Protein AF-A0A0Q9NPB4-F1 (afdb_monomer_lite)

Radius of gyration: 20.24 Å; chains: 1; bounding box: 43×27×47 Å

pLDDT: mean 80.8, std 11.0, range [45.16, 92.0]

Structure (mmCIF, N/CA/C/O backbone):
data_AF-A0A0Q9NPB4-F1
#
_entry.id   AF-A0A0Q9NPB4-F1
#
loop_
_atom_site.group_PDB
_atom_site.id
_atom_site.type_symbol
_atom_site.label_atom_id
_atom_site.label_alt_id
_atom_site.label_comp_id
_atom_site.label_asym_id
_atom_site.label_entity_id
_atom_site.label_seq_id
_atom_site.pdbx_PDB_ins_code
_atom_site.Cartn_x
_atom_site.Cartn_y
_atom_site.Cartn_z
_atom_site.occupancy
_atom_site.B_iso_or_equiv
_atom_site.auth_seq_id
_atom_site.au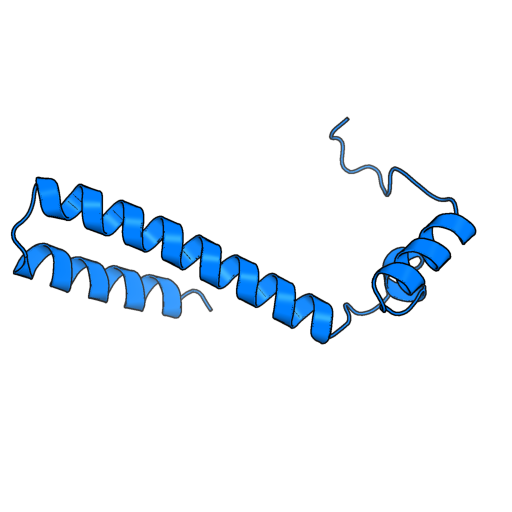th_comp_id
_atom_site.auth_asym_id
_atom_site.auth_atom_id
_atom_site.pdbx_PDB_model_num
ATOM 1 N N . MET A 1 1 ? 19.159 12.283 1.262 1.00 46.78 1 MET A N 1
ATOM 2 C CA . MET A 1 1 ? 18.423 13.442 0.707 1.00 46.78 1 MET A CA 1
ATOM 3 C C . MET A 1 1 ? 17.419 12.839 -0.267 1.00 46.78 1 MET A C 1
ATOM 5 O O . MET A 1 1 ? 17.871 12.100 -1.120 1.00 46.78 1 MET A O 1
ATOM 9 N N . ARG A 1 2 ? 16.092 12.804 -0.079 1.00 48.84 2 ARG A N 1
ATOM 10 C CA . ARG A 1 2 ? 15.088 13.660 0.595 1.00 48.84 2 ARG A CA 1
ATOM 11 C C . ARG A 1 2 ? 14.595 14.885 -0.191 1.00 48.84 2 ARG A C 1
ATOM 13 O O . ARG A 1 2 ? 13.783 15.618 0.353 1.00 48.84 2 ARG A O 1
ATOM 20 N N . ASP A 1 3 ? 14.970 14.988 -1.463 1.00 49.72 3 ASP A N 1
ATOM 21 C CA . ASP A 1 3 ? 14.446 15.962 -2.423 1.00 49.72 3 ASP A CA 1
ATOM 22 C C . ASP A 1 3 ? 14.031 15.181 -3.678 1.00 49.72 3 ASP A C 1
ATOM 24 O O . ASP A 1 3 ? 14.808 14.368 -4.171 1.00 49.72 3 ASP A O 1
ATOM 28 N N . GLY A 1 4 ? 12.775 15.308 -4.108 1.00 52.94 4 GLY A N 1
ATOM 29 C CA . GLY A 1 4 ? 12.130 14.468 -5.129 1.00 52.94 4 GLY A CA 1
ATOM 30 C C . GLY A 1 4 ? 12.611 14.694 -6.566 1.00 52.94 4 GLY A C 1
ATOM 31 O O . GLY A 1 4 ? 11.778 14.812 -7.457 1.00 52.94 4 GLY A O 1
ATOM 32 N N . ASP A 1 5 ? 13.922 14.750 -6.791 1.00 59.16 5 ASP A N 1
ATOM 33 C CA . ASP A 1 5 ? 14.554 15.080 -8.075 1.00 59.16 5 ASP A CA 1
ATOM 34 C C . ASP A 1 5 ? 14.965 13.821 -8.866 1.00 59.16 5 ASP A C 1
ATOM 36 O O . ASP A 1 5 ? 16.079 13.681 -9.366 1.00 59.16 5 ASP A O 1
ATOM 40 N N . GLY A 1 6 ? 14.041 12.859 -8.942 1.00 61.62 6 GLY A N 1
ATOM 41 C CA . GLY A 1 6 ? 14.217 11.618 -9.697 1.00 61.62 6 GLY A CA 1
ATOM 42 C C . GLY A 1 6 ? 14.843 10.451 -8.916 1.00 61.62 6 GLY A C 1
ATOM 43 O O . GLY A 1 6 ? 15.166 10.563 -7.729 1.00 61.62 6 GLY A O 1
ATOM 44 N N . PRO A 1 7 ? 14.939 9.269 -9.552 1.00 65.12 7 PRO A N 1
ATOM 45 C CA . PRO A 1 7 ? 15.447 8.067 -8.906 1.00 65.12 7 PRO A CA 1
ATOM 46 C C . PRO A 1 7 ? 16.934 8.213 -8.555 1.00 65.12 7 PRO A C 1
ATOM 48 O O . PRO A 1 7 ? 17.761 8.557 -9.393 1.00 65.12 7 PRO A O 1
ATOM 51 N N . LEU A 1 8 ? 17.281 7.880 -7.305 1.00 67.25 8 LEU A N 1
ATOM 52 C CA . LEU A 1 8 ? 18.660 7.885 -6.780 1.00 67.25 8 LEU A CA 1
ATOM 53 C C . LEU A 1 8 ? 19.601 6.918 -7.522 1.00 67.25 8 LEU A C 1
ATOM 55 O O . LEU A 1 8 ? 20.815 6.976 -7.338 1.00 67.25 8 LEU A O 1
ATOM 59 N N . VAL A 1 9 ? 19.036 6.003 -8.309 1.00 69.50 9 VAL A N 1
ATOM 60 C CA . VAL A 1 9 ? 19.733 4.953 -9.044 1.00 69.50 9 VAL A CA 1
ATOM 61 C C . VAL A 1 9 ? 19.194 4.935 -10.468 1.00 69.50 9 VAL A C 1
ATOM 63 O O . VAL A 1 9 ? 17.995 4.768 -10.671 1.00 69.50 9 VAL A O 1
ATOM 66 N N . THR A 1 10 ? 20.088 5.092 -11.440 1.00 79.62 10 THR A N 1
ATOM 67 C CA . THR A 1 10 ? 19.782 5.099 -12.881 1.00 79.62 10 THR A CA 1
ATOM 68 C C . THR A 1 10 ? 20.453 3.949 -13.635 1.00 79.62 10 THR A C 1
ATOM 70 O O . THR A 1 10 ? 20.364 3.877 -14.858 1.00 79.62 10 THR A O 1
ATOM 73 N N . ASP A 1 11 ? 21.132 3.045 -12.922 1.00 90.12 11 ASP A N 1
ATOM 74 C CA . ASP A 1 11 ? 21.741 1.857 -13.516 1.00 90.12 11 ASP A CA 1
ATOM 75 C C . ASP A 1 11 ? 20.652 0.865 -13.942 1.00 90.12 11 ASP A C 1
ATOM 77 O O . ASP A 1 11 ? 20.013 0.215 -13.111 1.00 90.12 11 ASP A O 1
ATOM 81 N N . ILE A 1 12 ? 20.449 0.763 -15.254 1.00 89.62 12 ILE A N 1
ATOM 82 C CA . ILE A 1 12 ? 19.422 -0.080 -15.867 1.00 89.62 12 ILE A CA 1
ATOM 83 C C . ILE A 1 12 ? 19.646 -1.555 -15.523 1.00 89.62 12 ILE A C 1
ATOM 85 O O . ILE A 1 12 ? 18.686 -2.238 -15.183 1.00 89.62 12 ILE A O 1
ATOM 89 N N . ALA A 1 13 ? 20.893 -2.038 -15.525 1.00 91.00 13 ALA A N 1
ATOM 90 C CA . ALA A 1 13 ? 21.182 -3.447 -15.254 1.00 91.00 13 ALA A CA 1
ATOM 91 C C . ALA A 1 13 ? 20.838 -3.820 -13.804 1.00 91.00 13 ALA A C 1
ATOM 93 O O . ALA A 1 13 ? 20.303 -4.897 -13.534 1.00 91.00 13 ALA A O 1
ATOM 94 N N . LEU A 1 14 ? 21.095 -2.906 -12.864 1.00 91.62 14 LEU A N 1
ATOM 95 C CA . LEU A 1 14 ? 20.703 -3.079 -11.468 1.00 91.62 14 LEU A CA 1
ATOM 96 C C . LEU A 1 14 ? 19.176 -3.082 -11.305 1.00 91.62 14 LEU A C 1
ATOM 98 O O . LEU A 1 14 ? 18.637 -3.917 -10.580 1.00 91.62 14 LEU A O 1
ATOM 102 N N . LEU A 1 15 ? 18.474 -2.160 -11.967 1.00 91.12 15 LEU A N 1
ATOM 103 C CA . LEU A 1 15 ? 17.014 -2.063 -11.896 1.00 91.12 15 LEU A CA 1
ATOM 104 C C . LEU A 1 15 ? 16.327 -3.282 -12.528 1.00 91.12 15 LEU A C 1
ATOM 106 O O . LEU A 1 15 ? 15.353 -3.782 -11.969 1.00 91.12 15 LEU A O 1
ATOM 110 N N . GLU A 1 16 ? 16.857 -3.807 -13.631 1.00 91.62 16 GLU A N 1
ATOM 111 C CA . GLU A 1 16 ? 16.378 -5.046 -14.253 1.00 91.62 16 GLU A CA 1
ATOM 112 C C . GLU A 1 16 ? 16.589 -6.261 -13.343 1.00 91.62 16 GLU A C 1
ATOM 114 O O . GLU A 1 16 ? 15.656 -7.037 -13.134 1.00 91.62 16 GLU A O 1
ATOM 119 N N . ALA A 1 17 ? 17.766 -6.392 -12.722 1.00 92.00 17 ALA A N 1
ATOM 120 C CA . ALA A 1 17 ? 18.039 -7.473 -11.773 1.00 92.00 17 ALA A CA 1
ATOM 121 C C . ALA A 1 17 ? 17.135 -7.399 -10.527 1.00 92.00 17 ALA A C 1
ATOM 123 O O . ALA A 1 17 ? 16.681 -8.422 -10.010 1.00 92.00 17 ALA A O 1
ATOM 124 N N . LEU A 1 18 ? 16.832 -6.189 -10.044 1.00 90.88 18 LEU A N 1
ATOM 125 C CA . LEU A 1 18 ? 15.863 -5.989 -8.965 1.00 90.88 18 LEU A CA 1
ATOM 126 C C . LEU A 1 18 ? 14.444 -6.358 -9.407 1.00 90.88 18 LEU A C 1
ATOM 128 O O . LEU A 1 18 ? 13.721 -7.002 -8.647 1.00 90.88 18 LEU A O 1
ATOM 132 N N . ALA A 1 19 ? 14.044 -5.982 -10.622 1.00 90.75 19 ALA A N 1
ATOM 133 C CA . ALA A 1 19 ? 12.740 -6.344 -11.160 1.00 90.75 19 ALA A CA 1
ATOM 134 C C . ALA A 1 19 ? 12.579 -7.870 -11.249 1.00 90.75 19 ALA A C 1
ATOM 136 O O . ALA A 1 19 ? 11.566 -8.405 -10.799 1.00 90.75 19 ALA A O 1
ATOM 137 N N . GLU A 1 20 ? 13.610 -8.575 -11.720 1.00 91.56 20 GLU A N 1
ATOM 138 C CA . GLU A 1 20 ? 13.653 -10.038 -11.739 1.00 91.56 20 GLU A CA 1
ATOM 139 C C . GLU A 1 20 ? 13.551 -10.628 -10.325 1.00 91.56 20 GLU A C 1
ATOM 141 O O . GLU A 1 20 ? 12.705 -11.488 -10.077 1.00 91.56 20 GLU A O 1
ATOM 146 N N . PHE A 1 21 ? 14.342 -10.121 -9.372 1.00 89.81 21 PHE A N 1
ATOM 147 C CA . PHE A 1 21 ? 14.314 -10.573 -7.978 1.00 89.81 21 PHE A CA 1
ATOM 148 C C . PHE A 1 21 ? 12.920 -10.446 -7.345 1.00 89.81 21 PHE A C 1
ATOM 150 O O . PHE A 1 21 ? 12.458 -11.352 -6.648 1.00 89.81 21 PHE A O 1
ATOM 157 N N . PHE A 1 22 ? 12.230 -9.332 -7.599 1.00 87.50 22 PHE A N 1
ATOM 158 C CA . PHE A 1 22 ? 10.873 -9.101 -7.104 1.00 87.50 22 PHE A CA 1
ATOM 159 C C . PHE A 1 22 ? 9.783 -9.747 -7.976 1.00 87.50 22 PHE A C 1
ATOM 161 O O . PHE A 1 22 ? 8.608 -9.724 -7.598 1.00 87.50 22 PHE A O 1
ATOM 168 N N . GLY A 1 23 ? 10.147 -10.354 -9.110 1.00 86.94 23 GLY A N 1
ATOM 169 C CA . GLY A 1 23 ? 9.220 -10.987 -10.046 1.00 86.94 23 GLY A CA 1
ATOM 170 C C . GLY A 1 23 ? 8.246 -9.998 -10.692 1.00 86.94 23 GLY A C 1
ATOM 171 O O . GLY A 1 23 ? 7.075 -10.332 -10.887 1.00 86.94 23 GLY A O 1
ATOM 172 N N . VAL A 1 24 ? 8.704 -8.776 -10.969 1.00 90.25 24 VAL A N 1
ATOM 173 C CA . VAL A 1 24 ? 7.944 -7.716 -11.645 1.00 90.25 24 VAL A CA 1
ATOM 174 C C . VAL A 1 24 ? 8.523 -7.458 -13.043 1.00 90.25 24 VAL A C 1
ATOM 176 O O . VAL A 1 24 ? 9.688 -7.768 -13.288 1.00 90.25 24 VAL A O 1
ATOM 179 N N . PRO A 1 25 ? 7.744 -6.907 -13.990 1.00 89.19 25 PRO A N 1
ATOM 180 C CA . PRO A 1 25 ? 8.268 -6.527 -15.299 1.00 89.19 25 PRO A CA 1
ATOM 181 C C . PRO A 1 25 ? 9.422 -5.525 -15.165 1.00 89.19 25 PRO A C 1
ATOM 183 O O . PRO A 1 25 ? 9.298 -4.567 -14.410 1.00 89.19 25 PRO A O 1
ATOM 186 N N . GLY A 1 26 ? 10.509 -5.695 -15.927 1.00 87.38 26 GLY A N 1
ATOM 187 C CA . GLY A 1 26 ? 11.666 -4.781 -15.894 1.00 87.38 26 GLY A CA 1
ATOM 188 C C . GLY A 1 26 ? 11.290 -3.314 -16.118 1.00 87.38 26 GLY A C 1
ATOM 189 O O . GLY A 1 26 ? 11.729 -2.439 -15.373 1.00 87.38 26 GLY A O 1
ATOM 190 N N . ALA A 1 27 ? 10.369 -3.078 -17.060 1.00 88.81 27 ALA A N 1
ATOM 191 C CA . ALA A 1 27 ? 9.816 -1.759 -17.364 1.00 88.81 27 ALA A CA 1
ATOM 192 C C . ALA A 1 27 ? 9.236 -1.043 -16.133 1.00 88.81 27 ALA A C 1
ATOM 194 O O . ALA A 1 27 ? 9.313 0.176 -16.070 1.00 88.81 27 ALA A O 1
ATOM 195 N N . TYR A 1 28 ? 8.742 -1.779 -15.128 1.00 87.25 28 TYR A N 1
ATOM 196 C CA . TYR A 1 28 ? 8.196 -1.195 -13.899 1.00 87.25 28 TYR A CA 1
ATOM 197 C C . TYR A 1 28 ? 9.204 -0.317 -13.145 1.00 87.25 28 TYR A C 1
ATOM 199 O O . TYR A 1 28 ? 8.823 0.664 -12.512 1.00 87.25 28 TYR A O 1
ATOM 207 N N . LEU A 1 29 ? 10.490 -0.679 -13.183 1.00 87.44 29 LEU A N 1
ATOM 208 C CA . LEU A 1 29 ? 11.545 0.059 -12.487 1.00 87.44 29 LEU A CA 1
ATOM 209 C C . LEU A 1 29 ? 12.371 0.950 -13.423 1.00 87.44 29 L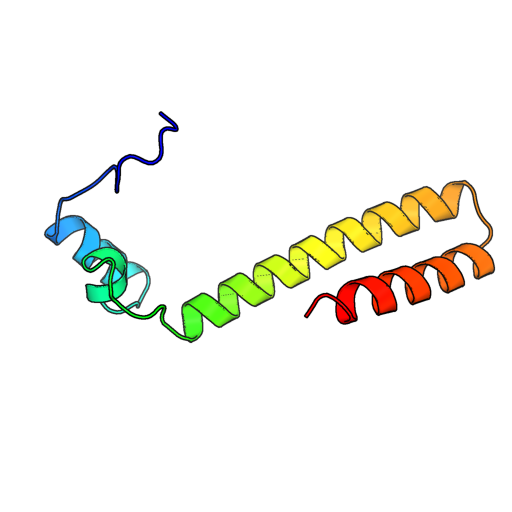EU A C 1
ATOM 211 O O . LEU A 1 29 ? 13.041 1.858 -12.935 1.00 87.44 29 LEU A O 1
ATOM 215 N N . THR A 1 30 ? 12.338 0.705 -14.736 1.00 88.12 30 THR A N 1
ATOM 216 C CA . THR A 1 30 ? 13.164 1.420 -15.725 1.00 88.12 30 THR A CA 1
ATOM 217 C C . THR A 1 30 ? 12.402 2.471 -16.532 1.00 88.12 30 THR A C 1
ATOM 219 O O . THR A 1 30 ? 13.023 3.420 -17.009 1.00 88.12 30 THR A O 1
ATOM 222 N N . ASP A 1 31 ? 11.078 2.349 -16.659 1.00 86.69 31 ASP A N 1
ATOM 223 C CA . ASP A 1 31 ? 10.220 3.278 -17.395 1.00 86.69 31 ASP A CA 1
ATOM 224 C C . ASP A 1 31 ? 9.211 3.966 -16.451 1.00 86.69 31 ASP A C 1
ATOM 226 O O . ASP A 1 31 ? 8.280 3.317 -15.958 1.00 86.69 31 ASP A O 1
ATOM 230 N N . PRO A 1 32 ? 9.342 5.290 -16.226 1.00 78.69 32 PRO A N 1
ATOM 231 C CA . PRO A 1 32 ? 8.396 6.076 -15.431 1.00 78.69 32 PRO A CA 1
ATOM 232 C C . PRO A 1 32 ? 6.957 6.082 -15.968 1.00 78.69 32 PRO A C 1
ATOM 234 O O . PRO A 1 32 ? 6.040 6.412 -15.219 1.00 78.69 32 PRO A O 1
ATOM 237 N N . GLY A 1 33 ? 6.759 5.782 -17.255 1.00 80.56 33 GLY A N 1
ATOM 238 C CA . GLY A 1 33 ? 5.445 5.697 -17.894 1.00 80.56 33 GLY A CA 1
ATOM 239 C C . GLY A 1 33 ? 4.806 4.310 -17.831 1.00 80.56 33 GLY A C 1
ATOM 240 O O . GLY A 1 33 ? 3.677 4.150 -18.298 1.00 80.56 33 GLY A O 1
ATOM 241 N N . SER A 1 34 ? 5.501 3.310 -17.284 1.00 84.94 34 SER A N 1
ATOM 242 C CA . SER A 1 34 ? 4.980 1.947 -17.213 1.00 84.94 34 SER A CA 1
ATOM 243 C C . SER A 1 34 ? 3.845 1.814 -16.195 1.00 84.94 34 SER A C 1
ATOM 245 O O . SER A 1 34 ? 3.831 2.443 -15.133 1.00 84.94 34 SER A O 1
ATOM 247 N N . GLU A 1 35 ? 2.868 0.967 -16.515 1.00 84.50 35 GLU A N 1
ATOM 248 C CA . GLU A 1 35 ? 1.785 0.664 -15.587 1.00 84.50 35 GLU A CA 1
ATOM 249 C C . GLU A 1 35 ? 2.290 -0.160 -14.400 1.00 84.50 35 GLU A C 1
ATOM 251 O O . GLU A 1 35 ? 3.098 -1.087 -14.533 1.00 84.50 35 GLU A O 1
ATOM 256 N N . MET A 1 36 ? 1.761 0.151 -13.217 1.00 84.12 36 MET A N 1
ATOM 257 C CA . MET A 1 36 ? 2.032 -0.627 -12.018 1.00 84.12 36 MET A CA 1
ATOM 258 C C . MET A 1 36 ? 1.444 -2.040 -12.172 1.00 84.12 36 MET A C 1
ATOM 260 O O . MET A 1 36 ? 0.249 -2.180 -12.435 1.00 84.12 36 MET A O 1
ATOM 264 N N . PRO A 1 37 ? 2.233 -3.110 -11.956 1.00 87.75 37 PRO A N 1
ATOM 265 C CA . PRO A 1 37 ? 1.720 -4.467 -12.038 1.00 87.75 37 PRO A CA 1
ATOM 266 C C . PRO A 1 37 ? 0.590 -4.690 -11.029 1.00 87.75 37 PRO A C 1
ATOM 268 O O . PRO A 1 37 ? 0.765 -4.439 -9.835 1.00 87.75 37 PRO A O 1
ATOM 271 N N . ALA A 1 38 ? -0.528 -5.264 -11.478 1.00 83.00 38 ALA A N 1
ATOM 272 C CA . ALA A 1 38 ? -1.716 -5.497 -10.646 1.00 83.00 38 ALA A CA 1
ATOM 273 C C . ALA A 1 38 ? -1.418 -6.254 -9.334 1.00 83.00 38 ALA A C 1
ATOM 275 O O . ALA A 1 38 ? -2.035 -6.011 -8.298 1.00 83.00 38 ALA A O 1
ATOM 276 N N . ARG A 1 39 ? -0.427 -7.160 -9.346 1.00 82.50 39 ARG A N 1
ATOM 277 C CA . ARG A 1 39 ? 0.039 -7.859 -8.137 1.00 82.50 39 ARG A CA 1
ATOM 278 C C . ARG A 1 39 ? 0.647 -6.898 -7.111 1.00 82.50 39 ARG A C 1
ATOM 280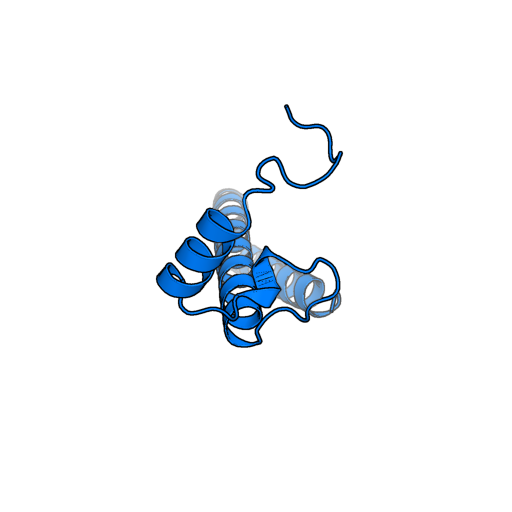 O O . ARG A 1 39 ? 0.366 -7.039 -5.924 1.00 82.50 39 ARG A O 1
ATOM 287 N N . VAL A 1 40 ? 1.481 -5.960 -7.558 1.00 84.88 40 VAL A N 1
ATOM 288 C CA . VAL A 1 40 ? 2.130 -4.963 -6.694 1.00 84.88 40 VAL A CA 1
ATOM 289 C C . VAL A 1 40 ? 1.077 -4.019 -6.127 1.00 84.88 40 VAL A C 1
ATOM 291 O O . VAL A 1 40 ? 1.062 -3.774 -4.923 1.00 84.88 40 VAL A O 1
ATOM 294 N N . GLU A 1 41 ? 0.141 -3.571 -6.963 1.00 85.31 41 GLU A N 1
ATOM 295 C CA . GLU A 1 41 ? -0.983 -2.742 -6.533 1.00 85.31 41 GLU A CA 1
ATOM 296 C C . GLU A 1 41 ? -1.814 -3.425 -5.437 1.00 85.31 41 GLU A C 1
ATOM 298 O O . GLU A 1 41 ? -2.015 -2.855 -4.363 1.00 85.31 41 GLU A O 1
ATOM 303 N N . ALA A 1 42 ? -2.219 -4.680 -5.655 1.00 82.38 42 ALA A N 1
ATOM 304 C CA . ALA A 1 42 ? -2.996 -5.447 -4.684 1.00 82.38 42 ALA A CA 1
ATOM 305 C C . ALA A 1 42 ? -2.247 -5.644 -3.353 1.00 82.38 42 ALA A C 1
ATOM 307 O O . ALA A 1 42 ? -2.842 -5.562 -2.277 1.00 82.38 42 ALA A O 1
ATOM 308 N N . GLN A 1 43 ? -0.934 -5.881 -3.408 1.00 84.69 43 GLN A N 1
ATOM 309 C CA . GLN A 1 43 ? -0.099 -6.026 -2.214 1.00 84.69 43 GLN A CA 1
ATOM 310 C C . GLN A 1 43 ? 0.045 -4.706 -1.448 1.00 84.69 43 GLN A C 1
ATOM 312 O O . GLN A 1 43 ? -0.060 -4.693 -0.219 1.00 84.69 43 GLN A O 1
ATOM 317 N N . LEU A 1 44 ? 0.244 -3.588 -2.149 1.00 87.50 44 LEU A N 1
ATOM 318 C CA . LEU A 1 44 ? 0.289 -2.263 -1.534 1.00 87.50 44 LEU A CA 1
ATOM 319 C C . LEU A 1 44 ? -1.057 -1.892 -0.907 1.00 87.50 44 LEU A C 1
ATOM 321 O O . LEU A 1 44 ? -1.087 -1.344 0.196 1.00 87.50 44 LEU A O 1
ATOM 325 N N . GLU A 1 45 ? -2.168 -2.218 -1.563 1.00 88.06 45 GLU A N 1
ATOM 326 C CA . GLU A 1 45 ? -3.502 -1.964 -1.024 1.00 88.06 45 GLU A CA 1
ATOM 327 C C . GLU A 1 45 ? -3.768 -2.792 0.237 1.00 88.06 45 GLU A C 1
ATOM 329 O O . GLU A 1 45 ? -4.232 -2.258 1.248 1.00 88.06 45 GLU A O 1
ATOM 334 N N . LEU A 1 46 ? -3.360 -4.064 0.245 1.00 86.56 46 LEU A N 1
ATOM 335 C CA . LEU A 1 46 ? -3.412 -4.898 1.444 1.00 86.56 46 LEU A CA 1
ATOM 336 C C . LEU A 1 46 ? -2.619 -4.273 2.604 1.00 86.56 46 LEU A C 1
ATOM 338 O O . LEU A 1 46 ? -3.133 -4.178 3.720 1.00 86.56 46 LEU A O 1
ATOM 342 N N . LEU A 1 47 ? -1.398 -3.789 2.351 1.00 90.06 47 LEU A N 1
ATOM 343 C CA . LEU A 1 47 ? -0.581 -3.126 3.374 1.00 90.06 47 LEU A CA 1
ATOM 344 C C . LEU A 1 47 ? -1.255 -1.861 3.926 1.00 90.06 47 LEU A C 1
ATOM 346 O O . LEU A 1 47 ? -1.230 -1.625 5.139 1.00 90.06 47 LEU A O 1
ATOM 350 N N . LYS A 1 48 ? -1.901 -1.059 3.069 1.00 87.00 48 LYS A N 1
ATOM 351 C CA . LYS A 1 48 ? -2.679 0.109 3.513 1.00 87.00 48 LYS A CA 1
ATOM 352 C C . LYS A 1 48 ? -3.840 -0.307 4.415 1.00 87.00 48 LYS A C 1
ATOM 354 O O . LYS A 1 48 ? -4.035 0.315 5.461 1.00 87.00 48 LYS A O 1
ATOM 359 N N . ILE A 1 49 ? -4.581 -1.356 4.050 1.00 88.75 49 ILE A N 1
ATOM 360 C CA . ILE A 1 49 ? -5.695 -1.886 4.850 1.00 88.75 49 ILE A CA 1
ATOM 361 C C . ILE A 1 49 ? -5.192 -2.365 6.217 1.00 88.75 49 ILE A C 1
ATOM 363 O O . ILE A 1 49 ? -5.746 -1.981 7.248 1.00 88.75 49 IL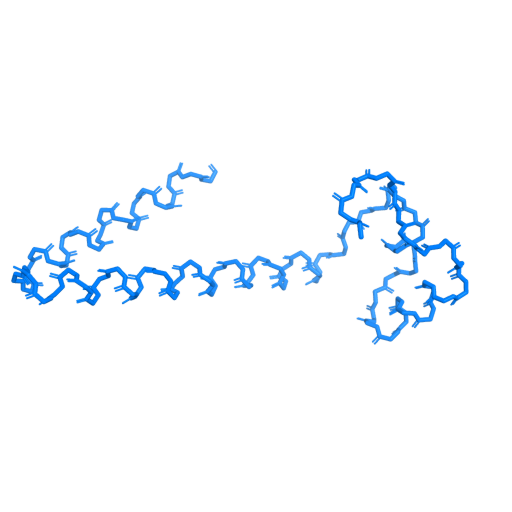E A O 1
ATOM 367 N N . MET A 1 50 ? -4.098 -3.132 6.254 1.00 89.69 50 MET A N 1
ATOM 368 C CA . MET A 1 50 ? -3.493 -3.604 7.505 1.00 89.69 50 MET A CA 1
ATOM 369 C C . MET A 1 50 ? -3.095 -2.439 8.418 1.00 89.69 50 MET A C 1
ATOM 371 O O . MET A 1 50 ? -3.399 -2.456 9.614 1.00 89.69 50 MET A O 1
ATOM 375 N N . ARG A 1 51 ? -2.477 -1.391 7.858 1.00 90.75 51 ARG A N 1
ATOM 376 C CA . ARG A 1 51 ? -2.095 -0.193 8.616 1.00 90.75 51 ARG A CA 1
ATOM 377 C C . ARG A 1 51 ? -3.311 0.560 9.155 1.00 90.75 51 ARG A C 1
ATOM 379 O O . ARG A 1 51 ? -3.305 0.954 10.321 1.00 90.75 51 ARG A O 1
ATOM 386 N N . LYS A 1 52 ? -4.359 0.739 8.342 1.00 86.19 52 LYS A N 1
ATOM 387 C CA . LYS A 1 52 ? -5.622 1.364 8.777 1.00 86.19 52 LYS A CA 1
ATOM 388 C C . LYS A 1 52 ? -6.244 0.590 9.940 1.00 86.19 52 LYS A C 1
ATOM 390 O O . LYS A 1 52 ? -6.594 1.194 10.953 1.00 86.19 52 LYS A O 1
ATOM 395 N N . ASN A 1 53 ? -6.296 -0.737 9.838 1.00 87.12 53 ASN A N 1
ATOM 396 C CA . ASN A 1 53 ? -6.830 -1.599 10.890 1.00 87.12 53 ASN A CA 1
ATOM 397 C C . ASN A 1 53 ? -6.034 -1.477 12.190 1.00 87.12 53 ASN A C 1
ATOM 399 O O . ASN A 1 53 ? -6.627 -1.345 13.257 1.00 87.12 53 ASN A O 1
ATOM 403 N N . GLN A 1 54 ? -4.702 -1.442 12.114 1.00 85.88 54 GLN A N 1
ATOM 404 C CA . GLN A 1 54 ? -3.859 -1.264 13.295 1.00 85.88 54 GLN A CA 1
ATOM 405 C C . GLN A 1 54 ? -4.144 0.066 14.009 1.00 85.88 54 GLN A C 1
ATOM 407 O O . GLN A 1 54 ? -4.312 0.081 15.230 1.00 85.88 54 GLN A O 1
ATOM 412 N N . VAL A 1 55 ? -4.238 1.168 13.257 1.00 89.12 55 VAL A N 1
ATOM 413 C CA . VAL A 1 55 ? -4.558 2.497 13.807 1.00 89.12 55 VAL A CA 1
ATOM 414 C C . VAL A 1 55 ? -5.957 2.507 14.421 1.00 89.12 55 VAL A C 1
ATOM 416 O O . VAL A 1 55 ? -6.129 2.984 15.542 1.00 89.12 55 VAL A O 1
ATOM 419 N N . LYS A 1 56 ? -6.945 1.917 13.742 1.00 83.62 56 LYS A N 1
ATOM 420 C CA . LYS A 1 56 ? -8.312 1.792 14.258 1.00 83.62 56 LYS A CA 1
ATOM 421 C C . LYS A 1 56 ? -8.348 1.006 15.572 1.00 83.62 56 LYS A C 1
ATOM 423 O O . LYS A 1 56 ? -8.916 1.475 16.553 1.00 83.62 56 LYS A O 1
ATOM 428 N N . SER A 1 57 ? -7.707 -0.161 15.629 1.00 85.25 57 SER A N 1
ATOM 429 C CA . SER A 1 57 ? -7.633 -0.979 16.848 1.00 85.25 57 SER A CA 1
ATOM 430 C C . SER A 1 57 ? -6.885 -0.290 17.988 1.00 85.25 57 SER A C 1
ATOM 432 O O . SER A 1 57 ? -7.146 -0.579 19.154 1.00 85.25 57 SER A O 1
ATOM 434 N N . PHE A 1 58 ? -5.929 0.585 17.681 1.00 86.69 58 PHE A N 1
ATOM 435 C CA . PHE A 1 58 ? -5.267 1.409 18.686 1.00 86.69 58 PHE A CA 1
ATOM 436 C C . PHE A 1 58 ? -6.217 2.481 19.236 1.00 86.69 58 PHE A C 1
ATOM 438 O O . PHE A 1 58 ? -6.417 2.551 20.446 1.00 86.69 58 PHE A O 1
ATOM 445 N N . ALA A 1 59 ? -6.876 3.242 18.358 1.00 82.50 59 ALA A N 1
ATOM 446 C CA . ALA A 1 59 ? -7.822 4.285 18.750 1.00 82.50 59 ALA A CA 1
ATOM 447 C C . ALA A 1 59 ? -8.997 3.732 19.575 1.00 82.50 59 ALA A C 1
ATOM 449 O O . ALA A 1 59 ? -9.341 4.293 20.609 1.00 82.50 59 ALA A O 1
ATOM 450 N N . LEU A 1 60 ? -9.573 2.594 19.172 1.00 82.12 60 LEU A N 1
ATOM 451 C CA . LEU A 1 60 ? -10.673 1.964 19.911 1.00 82.12 60 LEU A CA 1
ATOM 452 C C . LEU A 1 60 ? -10.265 1.497 21.309 1.00 82.12 60 LEU A C 1
ATOM 454 O O . LEU A 1 60 ? -11.069 1.584 22.233 1.00 82.12 60 LEU A O 1
ATOM 458 N N . ARG A 1 61 ? -9.023 1.027 21.480 1.00 83.19 61 ARG A N 1
ATOM 459 C CA . ARG A 1 61 ? -8.503 0.657 22.802 1.00 83.19 61 ARG A CA 1
ATOM 460 C C . ARG A 1 61 ? -8.340 1.875 23.701 1.00 83.19 61 ARG A C 1
ATOM 462 O O . ARG A 1 61 ? -8.827 1.837 24.821 1.00 83.19 61 ARG A O 1
ATOM 469 N N . ALA A 1 62 ? -7.758 2.958 23.186 1.00 82.00 62 ALA A N 1
ATOM 470 C CA . ALA A 1 62 ? -7.637 4.211 23.930 1.00 82.00 62 ALA A CA 1
ATOM 471 C C . ALA A 1 62 ? -9.010 4.778 24.343 1.00 82.00 62 ALA A C 1
ATOM 473 O O . ALA A 1 62 ? -9.167 5.297 25.441 1.00 82.00 62 ALA A O 1
ATOM 474 N N . LEU A 1 63 ? -10.030 4.637 23.489 1.00 78.56 63 LEU A N 1
ATOM 475 C CA . LEU A 1 63 ? -11.398 5.045 23.817 1.00 78.56 63 LEU A CA 1
ATOM 476 C C . LEU A 1 63 ? -12.045 4.142 24.878 1.00 78.56 63 LEU A C 1
ATOM 478 O O . LEU A 1 63 ? -12.759 4.645 25.736 1.00 78.56 63 LEU A O 1
ATOM 482 N N . GLY A 1 64 ? -11.783 2.833 24.863 1.00 76.31 64 GLY A N 1
ATOM 483 C CA . GLY A 1 64 ? -12.310 1.897 25.866 1.00 76.31 64 GLY A CA 1
ATOM 484 C C . GLY A 1 64 ? -11.776 2.090 27.284 1.00 76.31 64 GLY A C 1
ATOM 485 O O . GLY A 1 64 ? -12.370 1.572 28.223 1.00 76.31 64 GLY A O 1
ATOM 486 N N . GLU A 1 65 ? -10.693 2.847 27.457 1.00 78.88 65 GLU A N 1
ATOM 487 C CA . GLU A 1 65 ? -10.206 3.251 28.782 1.00 78.88 65 GLU A CA 1
ATOM 488 C C . GLU A 1 65 ? -11.041 4.389 29.395 1.00 78.88 65 GLU A C 1
ATOM 490 O O . GLU A 1 65 ? -11.050 4.556 30.612 1.00 78.88 65 GLU A O 1
ATOM 495 N N . VAL A 1 66 ? -11.753 5.163 28.566 1.00 77.75 66 VAL A N 1
ATOM 496 C CA . VAL A 1 66 ? -12.469 6.386 28.974 1.00 77.75 66 VAL A CA 1
ATOM 497 C C . VAL A 1 66 ? -13.990 6.246 28.829 1.00 77.75 66 VAL A C 1
ATOM 499 O O . VAL A 1 66 ? -14.742 6.887 29.561 1.00 77.75 66 VAL A O 1
ATOM 502 N N . TYR A 1 67 ? -14.452 5.402 27.905 1.00 72.94 67 TYR A N 1
ATOM 503 C CA . TYR A 1 67 ? -15.856 5.262 27.523 1.00 72.94 67 TYR A CA 1
ATOM 504 C C . TYR A 1 67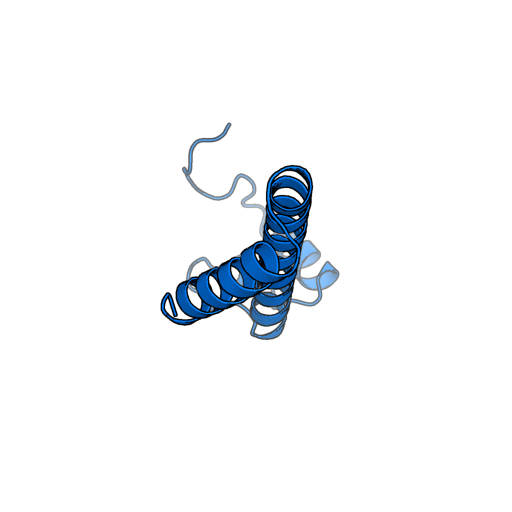 ? -16.361 3.829 27.714 1.00 72.94 67 TYR A C 1
ATOM 506 O O . TYR A 1 67 ? -15.616 2.858 27.581 1.00 72.94 67 TYR A O 1
ATOM 514 N N . ASP A 1 68 ? -17.657 3.692 27.996 1.00 82.81 68 ASP A N 1
ATOM 515 C CA . ASP A 1 68 ? -18.311 2.395 28.136 1.00 82.81 68 ASP A CA 1
ATOM 516 C C . ASP A 1 68 ? -18.329 1.601 26.811 1.00 82.81 68 ASP A C 1
ATOM 518 O O . ASP A 1 68 ? -18.187 2.134 25.705 1.00 82.81 68 ASP A O 1
ATOM 522 N N . ALA A 1 69 ? -18.530 0.287 26.916 1.00 78.12 69 ALA A N 1
ATOM 523 C CA . ALA A 1 69 ? -18.417 -0.630 25.785 1.00 78.12 69 ALA A CA 1
ATOM 524 C C . ALA A 1 69 ? -19.480 -0.439 24.681 1.00 78.12 69 ALA A C 1
ATOM 526 O O . ALA A 1 69 ? -19.305 -0.979 23.581 1.00 78.12 69 ALA A O 1
ATOM 527 N N . GLU A 1 70 ? -20.590 0.251 24.958 1.00 83.06 70 GLU A N 1
ATOM 528 C CA . GLU A 1 70 ? -21.615 0.583 23.965 1.00 83.06 70 GLU A CA 1
ATOM 529 C C . GLU A 1 70 ? -21.190 1.819 23.165 1.00 83.06 70 GLU A C 1
ATOM 531 O O . GLU A 1 70 ? -21.180 1.776 21.931 1.00 83.06 70 GLU A O 1
ATOM 536 N N . SER A 1 71 ? -20.716 2.857 23.858 1.00 81.56 71 SER A N 1
ATOM 537 C CA . SER A 1 71 ? -20.162 4.084 23.270 1.00 81.56 71 SER A CA 1
ATOM 538 C C . SER A 1 71 ? -18.957 3.814 22.362 1.00 81.56 71 SER A C 1
ATOM 540 O O . SER A 1 71 ? -18.851 4.351 21.259 1.00 81.56 71 SER A O 1
ATOM 542 N N . VAL A 1 72 ? -18.056 2.912 22.762 1.00 78.94 72 VAL A N 1
ATOM 543 C CA . VAL A 1 72 ? -16.910 2.512 21.923 1.00 78.94 72 VAL A CA 1
ATOM 544 C C . VAL A 1 72 ? -17.370 1.778 20.659 1.00 78.94 72 VAL A C 1
ATOM 546 O O . VAL A 1 72 ? -16.803 1.965 19.580 1.00 78.94 72 VAL A O 1
ATOM 549 N N . ARG A 1 73 ? -18.424 0.955 20.761 1.00 81.62 73 ARG A N 1
ATOM 550 C CA . ARG A 1 73 ? -18.994 0.220 19.620 1.00 81.62 73 ARG A CA 1
ATOM 551 C C . ARG A 1 73 ? -19.700 1.141 18.631 1.00 81.62 73 ARG A C 1
ATOM 553 O O . ARG A 1 73 ? -19.597 0.906 17.427 1.00 81.62 73 ARG A O 1
ATOM 560 N N . SER A 1 74 ? -20.412 2.161 19.102 1.00 81.81 74 SER A N 1
ATOM 561 C CA . SER A 1 74 ? -21.058 3.144 18.227 1.00 81.81 74 SER A CA 1
ATOM 562 C C . SER A 1 74 ? -20.025 4.020 17.509 1.00 81.81 74 SER A C 1
ATOM 564 O O . SER A 1 74 ? -20.120 4.191 16.293 1.00 81.81 74 SER A O 1
ATOM 566 N N . LEU A 1 75 ? -18.969 4.455 18.206 1.00 80.38 75 LEU A N 1
ATOM 567 C CA . LEU A 1 75 ? -17.820 5.150 17.607 1.00 80.38 75 LEU A CA 1
ATOM 568 C C . LEU A 1 75 ? -17.093 4.301 16.557 1.00 80.38 75 LEU A C 1
ATOM 570 O O . LEU A 1 75 ? -16.764 4.808 15.487 1.00 80.38 75 LEU A O 1
ATOM 574 N N . ALA A 1 76 ? -16.881 3.007 16.818 1.00 82.19 76 ALA A N 1
ATOM 575 C CA . ALA A 1 76 ? -16.262 2.102 15.848 1.00 82.19 76 ALA A CA 1
ATOM 576 C C . ALA A 1 76 ? -17.037 2.045 14.524 1.00 82.19 76 ALA A C 1
ATOM 578 O O . ALA A 1 76 ? -16.422 2.111 13.462 1.00 82.19 76 ALA A O 1
ATOM 579 N N . LYS A 1 77 ? -18.374 1.970 14.596 1.00 84.38 77 LYS A N 1
ATOM 580 C CA . LYS A 1 77 ? -19.253 1.969 13.417 1.00 84.38 77 LYS A CA 1
ATOM 581 C C . LYS A 1 77 ? -19.186 3.284 12.645 1.00 84.38 77 LYS A C 1
ATOM 583 O O . LYS A 1 77 ? -19.183 3.263 11.421 1.00 84.38 77 LYS A O 1
ATOM 588 N N . LEU A 1 78 ? -19.110 4.410 13.354 1.00 83.94 78 LEU A N 1
ATOM 589 C CA .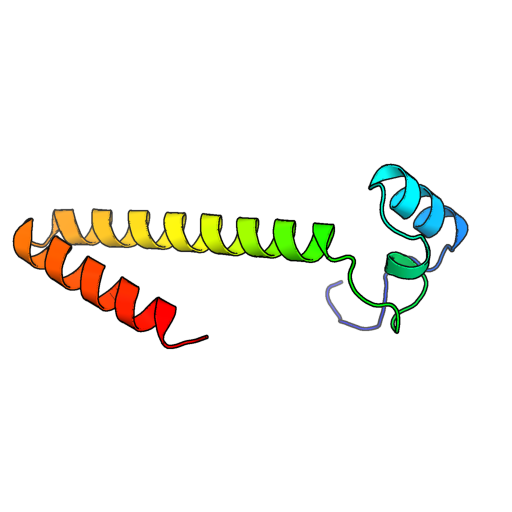 LEU A 1 78 ? -19.008 5.735 12.739 1.00 83.94 78 LEU A CA 1
ATOM 590 C C . LEU A 1 78 ? -17.657 5.932 12.034 1.00 83.94 78 LEU A C 1
ATOM 592 O O . LEU A 1 78 ? -17.595 6.498 10.944 1.00 83.94 78 LEU A O 1
ATOM 596 N N . ILE A 1 79 ? -16.575 5.425 12.631 1.00 80.06 79 ILE A N 1
ATOM 597 C CA . ILE A 1 79 ? -15.248 5.407 12.005 1.00 80.06 79 ILE A CA 1
ATOM 598 C C . ILE A 1 79 ? -15.258 4.530 10.748 1.00 80.06 79 ILE A C 1
ATOM 600 O O . ILE A 1 79 ? -14.679 4.932 9.744 1.00 80.06 79 ILE A O 1
ATOM 604 N N . ASP A 1 80 ? -15.931 3.377 10.774 1.00 81.56 80 ASP A N 1
ATOM 605 C CA . ASP A 1 80 ? -16.057 2.512 9.593 1.00 81.56 80 ASP A CA 1
ATOM 606 C C . ASP A 1 80 ? -16.791 3.201 8.444 1.00 81.56 80 ASP A C 1
ATOM 608 O O . ASP A 1 80 ? -16.246 3.278 7.345 1.00 81.56 80 ASP A O 1
ATOM 612 N N . SER A 1 81 ? -17.955 3.806 8.705 1.00 79.50 81 SER A N 1
ATOM 613 C CA . SER A 1 81 ? -18.689 4.538 7.664 1.00 79.50 81 SER A CA 1
ATOM 614 C C . SER A 1 81 ? -17.878 5.701 7.082 1.00 79.50 81 SER A C 1
ATOM 616 O O . SER A 1 81 ? -17.878 5.913 5.876 1.00 79.50 81 SER A O 1
ATOM 618 N N . ALA A 1 82 ? -17.125 6.426 7.917 1.00 75.44 82 ALA A N 1
ATOM 619 C CA . ALA A 1 82 ? -16.302 7.546 7.458 1.00 75.44 82 ALA A CA 1
ATOM 620 C C . ALA A 1 82 ? -15.058 7.110 6.657 1.00 75.44 82 ALA A C 1
ATOM 622 O O . ALA A 1 82 ? -14.526 7.892 5.864 1.00 75.44 82 ALA A O 1
ATOM 623 N N . LEU A 1 83 ? -14.555 5.892 6.887 1.00 71.56 83 LEU A N 1
ATOM 624 C CA . LEU A 1 83 ? -13.426 5.324 6.148 1.00 71.56 83 LEU A CA 1
ATOM 625 C C . LEU A 1 83 ? -13.854 4.725 4.802 1.00 71.56 83 LEU A C 1
ATOM 627 O O . LEU A 1 83 ? -13.039 4.739 3.876 1.00 71.56 83 LEU A O 1
ATOM 631 N N . ASP A 1 84 ? -15.094 4.244 4.697 1.00 71.00 84 ASP A N 1
ATOM 632 C CA . ASP A 1 84 ? -15.670 3.700 3.462 1.00 71.00 84 ASP A CA 1
ATOM 633 C C . ASP A 1 84 ? -16.150 4.801 2.495 1.00 71.00 84 ASP A C 1
ATOM 635 O O . ASP A 1 84 ? -15.959 4.662 1.288 1.00 71.00 84 ASP A O 1
ATOM 639 N N . ASP A 1 85 ? -16.662 5.930 3.003 1.00 62.62 85 ASP A N 1
ATOM 640 C CA . ASP A 1 85 ? -17.137 7.074 2.193 1.00 62.62 85 ASP A CA 1
ATOM 641 C C . ASP A 1 85 ? -16.016 7.887 1.512 1.00 62.62 85 ASP A C 1
ATOM 643 O O . ASP A 1 85 ? -16.284 8.728 0.656 1.00 62.62 85 ASP A O 1
ATOM 647 N N . LYS A 1 86 ? -14.744 7.670 1.875 1.00 54.22 86 LYS A N 1
ATOM 648 C CA . LYS A 1 86 ? -13.585 8.344 1.250 1.00 54.22 86 LYS A CA 1
ATOM 649 C C . LYS A 1 86 ? -12.995 7.596 0.044 1.00 54.22 86 LYS A C 1
ATOM 651 O O . LYS A 1 86 ? -11.851 7.879 -0.325 1.00 54.22 86 LYS A O 1
ATOM 656 N N . LYS A 1 87 ? -13.722 6.632 -0.525 1.00 45.16 87 LYS A N 1
ATOM 657 C CA . LYS A 1 87 ? -13.336 5.944 -1.766 1.00 45.16 87 LYS A CA 1
ATOM 658 C C . LYS A 1 87 ? -13.652 6.757 -3.013 1.00 45.16 87 LYS A C 1
ATOM 660 O O . LYS A 1 87 ? -14.748 7.350 -3.071 1.00 45.16 87 LYS A O 1
#

Secondary structure (DSSP, 8-state):
----SS-S---HHHHHHHHHHHT--THHHH-TTSPPPHHHHHHHHHHHHHHHHHHHHHHHHHHHTTS-HHHHHHHHHHHHHHHHTT-

Foldseek 3Di:
DPDPPDDPDQPLVVLQVVCVVVVHDSCCRNPPPDDDPPVVVVVVVVVVVVVVVVVLVVVLVVVVVPDPPVVSVVVSVVVVVVVVVVD

Sequence (87 aa):
MRDGDGPLVTDIALLEALAEFFGVPGAYLTDPGSEMPARVEAQLELLKIMRKNQVKSFALRALGEVYDAESVRSLAKLIDSALDDKK